Protein AF-A0A7K2N3R1-F1 (afdb_monomer)

Foldseek 3Di:
DDLLPDDDFDFDWDDDPNDTDTDDGDDDDDPDDDDDDQQQQVFPVSLVPPQKDFQVDRLCVAWGCVVDHSDTDGDQPQHDPLGNGGSDIDGRDDDPDDDDDDDDDQDQHKDWDKDDPHSQFIWTWIWHADPVNPDIDIDTDTRHPDDDDD

Solvent-accessible surface area (backbone atoms only — not comparable to full-atom values): 9858 Å² total; per-residue (Å²): 132,64,95,65,59,84,81,89,84,79,60,58,73,48,78,54,98,92,42,84,44,76,48,79,69,79,87,78,84,75,88,70,86,86,86,84,86,85,60,39,70,69,27,67,64,56,65,67,46,82,63,54,39,30,52,96,50,57,43,76,82,45,38,40,29,82,87,42,78,43,37,84,43,68,62,77,80,49,54,56,81,53,33,90,52,23,52,51,73,47,64,81,66,87,53,96,81,76,88,87,88,84,86,83,79,36,67,98,44,67,41,67,55,70,52,69,82,46,58,58,30,34,38,36,42,32,34,25,58,36,94,85,68,83,51,74,46,75,49,78,50,74,41,68,68,84,84,74,92,126

Secondary structure (DSSP, 8-state):
--TT-PPP----EEEETTEEEEPP-------S--------TTGGGGGGSTT-EESSS-GGGTEESSSSTT--EE---S-STTSSS-S-EE-----SS---------TTSEEEEEEEEETTEEEEEEEEE-TTSSSEEEEEEEE-------

Nearest PDB structures (foldseek):
  4rer-assembly1_B  TM=4.355E-01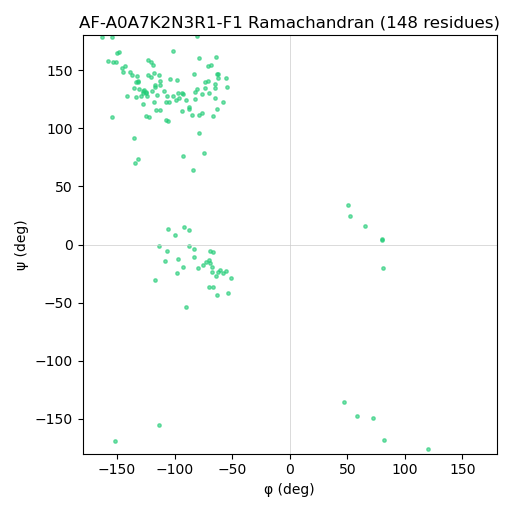  e=2.351E+00  Homo sapiens
  2y8q-assembly1_B  TM=4.348E-01  e=2.351E+00  Homo sapiens
  5ezv-assembly1_B  TM=4.644E-01  e=4.119E+00  Homo sapiens
  4kse-assembly1_B  TM=2.550E-01  e=6.781E+00  HIV-1 M:B_HXB2R

Structure (mmCIF, N/CA/C/O backbone):
data_AF-A0A7K2N3R1-F1
#
_entry.id   AF-A0A7K2N3R1-F1
#
loop_
_atom_site.group_PDB
_atom_site.id
_atom_site.type_symbol
_atom_site.label_atom_id
_atom_site.label_alt_id
_atom_site.label_comp_id
_atom_site.labe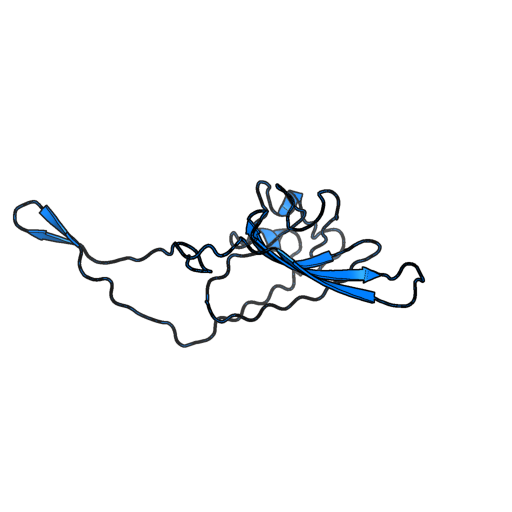l_asym_id
_atom_site.label_entity_id
_atom_site.label_seq_id
_atom_site.pdbx_PDB_ins_code
_atom_site.Cartn_x
_atom_site.Cartn_y
_atom_site.Cartn_z
_atom_site.occupancy
_atom_site.B_iso_or_equiv
_atom_site.auth_seq_id
_atom_site.auth_comp_id
_atom_site.auth_asym_id
_atom_site.auth_atom_id
_atom_site.pdbx_PDB_model_num
ATOM 1 N N . THR A 1 1 ? 3.767 -4.212 18.585 1.00 62.03 1 THR A N 1
ATOM 2 C CA . THR A 1 1 ? 2.742 -3.256 18.097 1.00 62.03 1 THR A CA 1
ATOM 3 C C . THR A 1 1 ? 1.854 -3.951 17.079 1.00 62.03 1 THR A C 1
ATOM 5 O O . THR A 1 1 ? 2.294 -4.930 16.492 1.00 62.03 1 THR A O 1
ATOM 8 N N . SER A 1 2 ? 0.602 -3.508 16.914 1.00 83.75 2 SER A N 1
ATOM 9 C CA . SER A 1 2 ? -0.323 -4.079 15.917 1.00 83.75 2 SER A CA 1
ATOM 10 C C . SER A 1 2 ? 0.183 -3.818 14.486 1.00 83.75 2 SER A C 1
ATOM 12 O O . SER A 1 2 ? 0.568 -2.677 14.213 1.00 83.75 2 SER A O 1
ATOM 14 N N . PRO A 1 3 ? 0.166 -4.808 13.568 1.00 85.06 3 PRO A N 1
ATOM 15 C CA . PRO A 1 3 ? 0.643 -4.634 12.190 1.00 85.06 3 PRO A CA 1
ATOM 16 C C . PRO A 1 3 ? -0.228 -3.680 11.356 1.00 85.06 3 PRO A C 1
ATOM 18 O O . PRO A 1 3 ? 0.242 -3.134 10.365 1.00 85.06 3 PRO A O 1
ATOM 21 N N . ILE A 1 4 ? -1.474 -3.439 11.775 1.00 91.44 4 ILE A N 1
ATOM 22 C CA . ILE A 1 4 ? -2.431 -2.535 11.108 1.00 91.44 4 ILE A CA 1
ATOM 23 C C . ILE A 1 4 ? -2.520 -1.157 11.788 1.00 91.44 4 ILE A C 1
ATOM 25 O O . ILE A 1 4 ? -3.343 -0.319 11.432 1.00 91.44 4 ILE A O 1
ATOM 29 N N . GLY A 1 5 ? -1.638 -0.891 12.758 1.00 90.69 5 GLY A N 1
ATOM 30 C CA . GLY A 1 5 ? -1.593 0.378 13.476 1.00 90.69 5 GLY A CA 1
ATOM 31 C C . GLY A 1 5 ? -2.763 0.566 14.446 1.00 90.69 5 GLY A C 1
ATOM 32 O O . GLY A 1 5 ? -3.244 -0.390 15.055 1.00 90.69 5 GLY A O 1
ATOM 33 N N . ARG A 1 6 ? -3.165 1.828 14.649 1.00 93.75 6 ARG A N 1
ATOM 34 C CA . ARG A 1 6 ? -4.336 2.193 15.460 1.00 93.75 6 ARG A CA 1
ATOM 35 C C . ARG A 1 6 ? -5.553 2.311 14.555 1.00 93.75 6 ARG A C 1
ATOM 37 O O . ARG A 1 6 ? -5.509 3.050 13.574 1.00 93.75 6 ARG A O 1
ATOM 44 N N . GLU A 1 7 ? -6.630 1.651 14.941 1.00 92.06 7 GLU A N 1
ATOM 45 C CA . GLU A 1 7 ? -7.903 1.693 14.230 1.00 92.06 7 GLU A CA 1
ATOM 46 C C . GLU A 1 7 ? -8.897 2.633 14.918 1.00 92.06 7 GLU A C 1
ATOM 48 O O . GLU A 1 7 ? -8.693 3.077 16.053 1.00 92.06 7 GLU A O 1
ATOM 53 N N . THR A 1 8 ? -9.977 2.959 14.213 1.00 92.62 8 THR A N 1
ATOM 54 C CA . THR A 1 8 ? -11.064 3.787 14.734 1.00 92.62 8 THR A CA 1
ATOM 55 C C . THR A 1 8 ? -12.233 2.903 15.138 1.00 92.62 8 THR A C 1
ATOM 57 O O . THR A 1 8 ? -12.733 2.119 14.337 1.00 92.62 8 THR A O 1
ATOM 60 N N . TYR A 1 9 ? -12.698 3.089 16.369 1.00 92.19 9 TYR A N 1
ATOM 61 C CA . TYR A 1 9 ? -13.886 2.438 16.906 1.00 92.19 9 TYR A CA 1
ATOM 62 C C . TYR A 1 9 ? -14.915 3.501 17.284 1.00 92.19 9 TYR A C 1
ATOM 64 O O . TYR A 1 9 ? -14.560 4.644 17.577 1.00 92.19 9 TYR A O 1
ATOM 72 N N . VAL A 1 10 ? -16.189 3.120 17.292 1.00 94.06 10 VAL A N 1
ATOM 73 C CA . VAL A 1 10 ? -17.299 3.985 17.695 1.00 94.06 10 VAL A CA 1
ATOM 74 C C . VAL A 1 10 ? -18.190 3.236 18.677 1.00 94.06 10 VAL A C 1
ATOM 76 O O . VAL A 1 10 ? -18.409 2.035 18.539 1.00 94.06 10 VAL A O 1
ATOM 79 N N . THR A 1 11 ? -18.676 3.949 19.687 1.00 96.00 11 THR A N 1
ATOM 80 C CA . THR A 1 11 ? -19.595 3.440 20.707 1.00 96.00 11 THR A CA 1
ATOM 81 C C . THR A 1 11 ? -20.479 4.580 21.211 1.00 96.00 11 THR A C 1
ATOM 83 O O . THR A 1 11 ? -20.199 5.753 20.943 1.00 96.00 11 THR A O 1
ATOM 86 N N . THR A 1 12 ? -21.566 4.249 21.897 1.00 95.88 12 THR A N 1
ATOM 87 C CA . THR A 1 12 ? -22.498 5.233 22.452 1.00 95.88 12 THR A CA 1
ATOM 88 C C . THR A 1 12 ? -21.972 5.841 23.754 1.00 95.88 12 THR A C 1
ATOM 90 O O . THR A 1 12 ? -21.093 5.290 24.419 1.00 95.88 12 THR A O 1
ATOM 93 N N . VAL A 1 13 ? -22.517 7.004 24.115 1.00 97.62 13 VAL A N 1
ATOM 94 C CA . VAL A 1 13 ? -22.246 7.688 25.385 1.00 97.62 13 VAL A CA 1
ATOM 95 C C . VAL A 1 13 ? -23.567 7.917 26.105 1.00 97.62 13 VAL A C 1
ATOM 97 O O . VAL A 1 13 ? -24.492 8.490 25.529 1.00 97.62 13 VAL A O 1
ATOM 100 N N . GLU A 1 14 ? -23.637 7.496 27.362 1.00 95.94 14 GLU A N 1
ATOM 101 C CA . GLU A 1 14 ? -24.749 7.763 28.272 1.00 95.94 14 GLU A CA 1
ATOM 102 C C . GLU A 1 14 ? -24.347 8.853 29.265 1.00 95.94 14 GLU A C 1
ATOM 104 O O . GLU A 1 14 ? -23.201 8.913 29.700 1.00 95.94 14 GLU A O 1
ATOM 109 N N . TRP A 1 15 ? -25.275 9.737 29.622 1.00 97.06 15 TRP A N 1
ATOM 110 C CA . TRP A 1 15 ? -25.018 10.804 30.588 1.00 97.06 15 TRP A CA 1
ATOM 111 C C . TRP A 1 15 ? -25.671 10.455 31.923 1.00 97.06 15 TRP A C 1
ATOM 113 O O . TRP A 1 15 ? -26.887 10.273 31.975 1.00 97.06 15 TRP A O 1
ATOM 123 N N . ALA A 1 16 ? -24.881 10.399 32.994 1.00 96.88 16 ALA A N 1
ATOM 124 C CA . ALA A 1 16 ? -25.360 10.168 34.355 1.00 96.88 16 ALA A CA 1
ATOM 125 C C . ALA A 1 16 ? -24.666 11.140 35.313 1.00 96.88 16 ALA A C 1
ATOM 127 O O . ALA A 1 16 ? -23.468 11.386 35.200 1.00 96.88 16 ALA A O 1
ATOM 128 N N . ASP A 1 17 ? -25.439 11.760 36.208 1.00 96.69 17 ASP A N 1
ATOM 129 C CA . ASP A 1 17 ? -24.944 12.720 37.206 1.00 96.69 17 ASP A CA 1
ATOM 130 C C . ASP A 1 17 ? -24.052 13.843 36.632 1.00 96.69 17 ASP A C 1
ATOM 132 O O . ASP A 1 17 ? -23.112 14.316 37.268 1.00 96.69 17 ASP A O 1
ATOM 136 N N . GLY A 1 18 ? -24.348 14.282 35.403 1.00 97.31 18 GLY A N 1
ATOM 137 C CA . GLY A 1 18 ? -23.600 15.334 34.705 1.00 97.31 18 GLY A CA 1
ATOM 138 C C . GLY A 1 18 ? -22.296 14.879 34.037 1.00 97.31 18 GLY A C 1
ATOM 139 O O . GLY A 1 18 ? -21.596 15.721 33.476 1.00 97.31 18 GLY A O 1
ATOM 140 N N . TRP A 1 19 ? -21.984 13.580 34.043 1.00 98.19 19 TRP A N 1
ATOM 141 C CA . TRP A 1 19 ? -20.769 13.016 33.455 1.00 98.19 19 TRP A CA 1
ATOM 142 C C . TRP A 1 19 ? -21.065 12.038 32.306 1.00 98.19 19 TRP A C 1
ATOM 144 O O . TRP A 1 19 ? -22.083 11.342 32.329 1.00 98.19 19 TRP A O 1
ATOM 154 N N . PRO A 1 20 ? -20.186 11.968 31.288 1.00 97.62 20 PRO A N 1
ATOM 155 C CA . PRO A 1 20 ? -20.318 11.016 30.195 1.00 97.62 20 PRO A CA 1
ATOM 156 C C . PRO A 1 20 ? -19.762 9.638 30.579 1.00 97.62 20 PRO A C 1
ATOM 158 O O . PRO A 1 20 ? -18.620 9.502 31.021 1.00 97.62 20 PRO A O 1
ATOM 161 N N . HIS A 1 21 ? -20.546 8.602 30.312 1.00 97.50 21 HIS A N 1
ATOM 162 C CA . HIS A 1 21 ? -20.190 7.197 30.445 1.00 97.50 21 HIS A CA 1
ATOM 163 C C . HIS A 1 21 ? -20.139 6.564 29.055 1.00 97.50 21 HIS A C 1
ATOM 165 O O . HIS A 1 21 ? -21.137 6.502 28.341 1.00 97.50 21 HIS A O 1
ATOM 171 N N . VAL A 1 22 ? -18.954 6.116 28.647 1.00 96.75 22 VAL A N 1
ATOM 172 C CA . VAL A 1 22 ? -18.730 5.494 27.337 1.00 96.75 22 VAL A CA 1
ATOM 173 C C . VAL A 1 22 ? -19.142 4.024 27.404 1.00 96.75 22 VAL A C 1
ATOM 175 O O . VAL A 1 22 ? -18.643 3.284 28.254 1.00 96.75 22 VAL A O 1
ATOM 178 N N . ALA A 1 23 ? -20.033 3.587 26.514 1.00 95.19 23 ALA A N 1
ATOM 179 C CA . ALA A 1 23 ? -20.453 2.192 26.447 1.00 95.19 23 ALA A CA 1
ATOM 180 C C . ALA A 1 23 ? -19.326 1.292 25.892 1.00 95.19 23 ALA A C 1
ATOM 182 O O . ALA A 1 23 ? -18.493 1.760 25.105 1.00 95.19 23 ALA A O 1
ATOM 183 N N . PRO A 1 24 ? -19.285 -0.010 26.230 1.00 94.69 24 PRO A N 1
ATOM 184 C CA . PRO A 1 24 ? -18.353 -0.948 25.608 1.00 94.69 24 PRO A CA 1
ATOM 185 C C . PRO A 1 24 ? -18.486 -0.957 24.082 1.00 94.69 24 PRO A C 1
ATOM 187 O O . PRO A 1 24 ? -19.592 -0.866 23.560 1.00 94.69 24 PRO A O 1
ATOM 190 N N . VAL A 1 25 ? -17.371 -1.104 23.364 1.00 94.56 25 VAL A N 1
ATOM 191 C CA . VAL A 1 25 ? -17.384 -1.215 21.898 1.00 94.56 25 VAL A CA 1
ATOM 192 C C . VAL A 1 25 ? -17.852 -2.624 21.512 1.00 94.56 25 VAL A C 1
ATOM 194 O O . VAL A 1 25 ? -17.123 -3.585 21.783 1.00 94.56 25 VAL A O 1
ATOM 197 N N . PRO A 1 26 ? -19.026 -2.795 20.875 1.00 90.81 26 PRO A N 1
ATOM 198 C CA . PRO A 1 26 ? -19.425 -4.099 20.368 1.00 90.81 26 PRO A CA 1
ATOM 199 C C . PRO A 1 26 ? -18.542 -4.479 19.175 1.00 90.81 26 PRO A C 1
ATOM 201 O O . PRO A 1 26 ? -18.369 -3.701 18.235 1.00 90.81 26 PRO A O 1
ATOM 204 N N . LEU A 1 27 ? -17.988 -5.690 19.196 1.00 89.06 27 LEU A N 1
ATOM 205 C CA . LEU A 1 27 ? -17.262 -6.226 18.048 1.00 89.06 27 LEU A CA 1
ATOM 206 C C . LEU A 1 27 ? -18.263 -6.683 16.984 1.00 89.06 27 LEU A C 1
ATOM 208 O O . LEU A 1 27 ? -19.176 -7.450 17.278 1.00 89.06 27 LEU A O 1
ATOM 212 N N . ASN A 1 28 ? -18.063 -6.238 15.745 1.00 87.00 28 ASN A N 1
ATOM 213 C CA . ASN A 1 28 ? -18.855 -6.666 14.595 1.00 87.00 28 ASN A CA 1
ATOM 214 C C . ASN A 1 28 ? -17.923 -7.054 13.433 1.00 87.00 28 ASN A C 1
ATOM 216 O O . ASN A 1 28 ? -17.744 -6.267 12.498 1.00 87.00 28 ASN A O 1
ATOM 220 N N . PRO A 1 29 ? -17.241 -8.211 13.525 1.00 83.44 29 PRO A N 1
ATOM 221 C CA . PRO A 1 29 ? -16.327 -8.655 12.481 1.00 83.44 29 PRO A CA 1
ATOM 222 C C . PRO A 1 29 ? -17.097 -8.943 11.188 1.00 83.44 29 PRO A C 1
ATOM 224 O O . PRO A 1 29 ? -18.159 -9.563 11.220 1.00 83.44 29 PRO A O 1
ATOM 227 N N . ARG A 1 30 ? -16.545 -8.524 10.044 1.00 83.12 30 ARG A N 1
ATOM 228 C CA . ARG A 1 30 ? -17.050 -8.927 8.725 1.00 83.12 30 ARG A CA 1
ATOM 229 C C . ARG A 1 30 ? -16.370 -10.234 8.315 1.00 83.12 30 ARG A C 1
ATOM 231 O O . ARG A 1 30 ? -15.142 -10.244 8.243 1.00 83.12 30 ARG A O 1
ATOM 238 N N . PRO A 1 31 ? -17.119 -11.329 8.114 1.00 78.88 31 PRO A N 1
ATOM 239 C CA . PRO A 1 31 ? -16.528 -12.618 7.776 1.00 78.88 31 PRO A CA 1
ATOM 240 C C . PRO A 1 31 ? -16.156 -12.733 6.294 1.00 78.88 31 PRO A C 1
ATOM 242 O O . PRO A 1 31 ? -15.349 -13.595 5.950 1.00 78.88 31 PRO A O 1
ATOM 245 N N . GLU A 1 32 ? -16.737 -11.913 5.414 1.00 87.88 32 GLU A N 1
ATOM 246 C CA . GLU A 1 32 ? -16.456 -11.992 3.984 1.00 87.88 32 GLU A CA 1
ATOM 247 C C . GLU A 1 32 ? -15.066 -11.429 3.648 1.00 87.88 32 GLU A C 1
ATOM 249 O O . GLU A 1 32 ? -14.671 -10.391 4.192 1.00 87.88 32 GLU A O 1
ATOM 254 N N . PRO A 1 33 ? -14.323 -12.072 2.727 1.00 87.75 33 PRO A N 1
ATOM 255 C CA . PRO A 1 33 ? -13.092 -11.499 2.210 1.00 87.75 33 PRO A CA 1
ATOM 256 C C . PRO A 1 33 ? -13.386 -10.193 1.464 1.00 87.75 33 PRO A C 1
ATOM 258 O O . PRO A 1 33 ? -14.426 -10.035 0.821 1.00 87.75 33 PRO A O 1
ATOM 261 N N . LEU A 1 34 ? -12.444 -9.254 1.549 1.00 90.69 34 LEU A N 1
ATOM 262 C CA . LEU A 1 34 ? -12.465 -8.027 0.765 1.00 90.69 34 LEU A CA 1
ATOM 263 C C . LEU A 1 34 ? -11.424 -8.129 -0.347 1.00 90.69 34 LEU A C 1
ATOM 265 O O . LEU A 1 34 ? -10.231 -7.981 -0.081 1.00 90.69 34 LEU A O 1
ATOM 269 N N . ASP A 1 35 ? -11.899 -8.318 -1.573 1.00 93.56 35 ASP A N 1
ATOM 270 C CA . ASP A 1 35 ? -11.060 -8.335 -2.767 1.00 93.56 35 ASP A CA 1
ATOM 271 C C . ASP A 1 35 ? -11.080 -6.962 -3.453 1.00 93.56 35 ASP A C 1
ATOM 273 O O . ASP A 1 35 ? -12.140 -6.380 -3.699 1.00 93.56 35 ASP A O 1
ATOM 277 N N . GLU A 1 36 ? -9.899 -6.435 -3.773 1.00 93.62 36 GLU A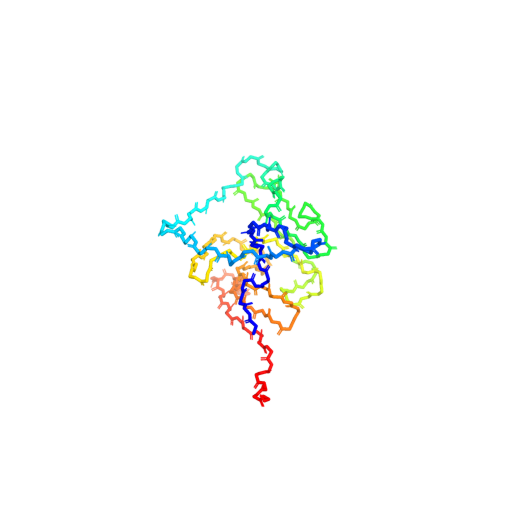 N 1
ATOM 278 C CA . GLU A 1 36 ? -9.723 -5.182 -4.511 1.00 93.62 36 GLU A CA 1
ATOM 279 C C . GLU A 1 36 ? -8.817 -5.419 -5.723 1.00 93.62 36 GLU A C 1
ATOM 281 O O . GLU A 1 36 ? -7.745 -6.013 -5.603 1.00 93.62 36 GLU A O 1
ATOM 286 N N . TYR A 1 37 ? -9.224 -4.910 -6.888 1.00 95.00 37 TYR A N 1
ATOM 287 C CA . TYR A 1 37 ? -8.474 -5.034 -8.137 1.00 95.00 37 TYR A CA 1
ATOM 288 C C . TYR A 1 37 ? -8.225 -3.655 -8.740 1.00 95.00 37 TYR A C 1
ATOM 290 O O . TYR A 1 37 ? -9.154 -2.868 -8.910 1.00 95.00 37 TYR A O 1
ATOM 298 N N . PHE A 1 38 ? -6.974 -3.384 -9.109 1.00 94.94 38 PHE A N 1
ATOM 299 C CA . PHE A 1 38 ? -6.565 -2.110 -9.694 1.00 94.94 38 PHE A CA 1
ATOM 300 C C . PHE A 1 38 ? -5.928 -2.355 -11.059 1.00 94.94 38 PHE A C 1
ATOM 302 O O . PHE A 1 38 ? -4.838 -2.913 -11.155 1.00 94.94 38 PHE A O 1
ATOM 309 N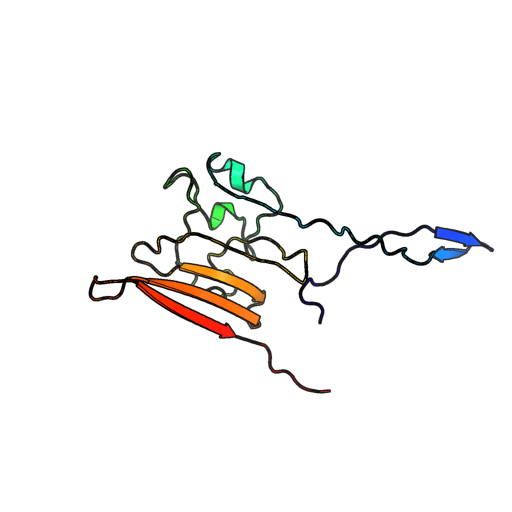 N . THR A 1 39 ? -6.627 -1.959 -12.124 1.00 94.38 39 THR A N 1
ATOM 310 C CA . THR A 1 39 ? -6.169 -2.148 -13.512 1.00 94.38 39 THR A CA 1
ATOM 311 C C . THR A 1 39 ? -5.493 -0.913 -14.095 1.00 94.38 39 THR A C 1
ATOM 313 O O . THR A 1 39 ? -4.919 -0.995 -15.177 1.00 94.38 39 THR A O 1
ATOM 316 N N . PHE A 1 40 ? -5.610 0.239 -13.424 1.00 95.31 40 PHE A N 1
ATOM 317 C CA . PHE A 1 40 ? -5.084 1.532 -13.871 1.00 95.31 40 PHE A CA 1
ATOM 318 C C . PHE A 1 40 ? -5.508 1.938 -15.297 1.00 95.31 40 PHE A C 1
ATOM 320 O O . PHE A 1 40 ? -4.819 2.696 -15.982 1.00 95.31 40 PHE A O 1
ATOM 327 N N . SER A 1 41 ? -6.636 1.404 -15.775 1.00 94.19 41 SER A N 1
ATOM 328 C CA . SER A 1 41 ? -7.117 1.621 -17.145 1.00 94.19 41 SER A CA 1
ATOM 329 C C . SER A 1 41 ? -7.726 3.010 -17.351 1.00 94.19 41 SER A C 1
ATOM 331 O O . SER A 1 41 ? -7.793 3.468 -18.486 1.00 94.19 41 SER A O 1
ATOM 333 N N . ASP A 1 42 ? -8.091 3.703 -16.268 1.00 92.69 42 ASP A N 1
ATOM 334 C CA . ASP A 1 42 ? -8.664 5.056 -16.297 1.00 92.69 42 ASP A CA 1
ATOM 335 C C . ASP A 1 42 ? -7.591 6.164 -16.282 1.00 92.69 42 ASP A C 1
ATOM 337 O O . ASP A 1 42 ? -7.887 7.335 -16.032 1.00 92.69 42 ASP A O 1
ATOM 341 N N . GLY A 1 43 ? -6.320 5.806 -16.508 1.00 93.50 43 GLY A N 1
ATOM 342 C CA . GLY A 1 43 ? -5.206 6.755 -16.509 1.00 93.50 43 GLY A CA 1
ATOM 343 C C . GLY A 1 43 ? -5.077 7.493 -15.167 1.00 93.50 43 GLY A C 1
ATOM 344 O O . GLY A 1 43 ? -5.422 6.916 -14.129 1.00 93.50 43 GLY A O 1
ATOM 345 N N . PRO A 1 44 ? -4.624 8.763 -15.152 1.00 92.31 44 PRO A N 1
ATOM 346 C CA . PRO A 1 44 ? -4.361 9.536 -13.931 1.00 92.31 44 PRO A CA 1
ATOM 347 C C . PRO A 1 44 ? -5.499 9.563 -12.901 1.00 92.31 44 PRO A C 1
ATOM 349 O O . PRO A 1 44 ? -5.236 9.621 -11.700 1.00 92.31 44 PRO A O 1
ATOM 352 N N . ALA A 1 45 ? -6.760 9.448 -13.337 1.00 91.62 45 ALA A N 1
ATOM 353 C CA . ALA A 1 45 ? -7.915 9.380 -12.440 1.00 91.62 45 ALA A CA 1
ATOM 354 C C . ALA A 1 45 ? -7.871 8.168 -11.488 1.00 91.62 45 ALA A C 1
ATOM 356 O O . ALA A 1 45 ? -8.458 8.213 -10.411 1.00 91.62 45 ALA A O 1
ATOM 357 N N . SER A 1 46 ? -7.122 7.113 -11.828 1.00 93.38 46 SER A N 1
ATOM 358 C CA . SER A 1 46 ? -6.955 5.930 -10.974 1.00 93.38 46 SER A CA 1
ATOM 359 C C . SER A 1 46 ? -6.253 6.245 -9.643 1.00 93.38 46 SER A C 1
ATOM 361 O O . SER A 1 46 ? -6.488 5.554 -8.653 1.00 93.38 46 SER A O 1
ATOM 363 N N . LEU A 1 47 ? -5.408 7.286 -9.593 1.00 94.62 47 LEU A N 1
ATOM 364 C CA . LEU A 1 47 ? -4.757 7.751 -8.357 1.00 94.62 47 LEU A CA 1
ATOM 365 C C . LEU A 1 47 ? -5.602 8.760 -7.568 1.00 94.62 47 LEU A C 1
ATOM 367 O O . LEU A 1 47 ? -5.189 9.174 -6.488 1.00 94.62 47 LEU A O 1
ATOM 371 N N . ALA A 1 48 ? -6.789 9.128 -8.061 1.00 92.12 48 ALA A N 1
ATOM 372 C CA . ALA A 1 48 ? -7.715 9.979 -7.316 1.00 92.12 48 ALA A CA 1
ATOM 373 C C . ALA A 1 48 ? -8.395 9.240 -6.148 1.00 92.12 48 ALA A C 1
ATOM 375 O O . ALA A 1 48 ? -8.961 9.887 -5.267 1.00 92.12 48 ALA A O 1
ATOM 376 N N . ASP A 1 49 ? -8.341 7.901 -6.117 1.00 93.50 49 ASP A N 1
ATOM 377 C CA . ASP A 1 49 ? -8.748 7.129 -4.943 1.00 93.50 49 ASP A CA 1
ATOM 378 C C . ASP A 1 49 ? -7.828 7.484 -3.753 1.00 93.50 49 ASP A C 1
ATOM 380 O O . ASP A 1 49 ? -6.629 7.186 -3.796 1.00 93.50 49 ASP A O 1
ATOM 384 N N . PRO A 1 50 ? -8.371 8.063 -2.661 1.00 92.44 50 PRO A N 1
ATOM 385 C CA . PRO A 1 50 ? -7.584 8.508 -1.509 1.00 92.44 50 PRO A CA 1
ATOM 386 C C . PRO A 1 50 ? -6.924 7.359 -0.727 1.00 92.44 50 PRO A C 1
ATOM 388 O O . PRO A 1 50 ? -6.160 7.601 0.210 1.00 92.44 50 PRO A O 1
ATOM 391 N N . GLY A 1 51 ? -7.223 6.103 -1.070 1.00 94.75 51 GLY A N 1
ATOM 392 C CA . GLY A 1 51 ? -6.523 4.930 -0.565 1.00 94.75 51 GLY A CA 1
ATOM 393 C C . GLY A 1 51 ? -5.076 4.823 -1.052 1.00 94.75 51 GLY A C 1
ATOM 394 O O . GLY A 1 51 ? -4.273 4.188 -0.362 1.00 94.75 51 GLY A O 1
ATOM 395 N N . TRP A 1 52 ? -4.731 5.441 -2.190 1.00 97.00 52 TRP A N 1
ATOM 396 C CA . TRP A 1 52 ? -3.363 5.498 -2.708 1.00 97.00 52 TRP A CA 1
ATOM 397 C C . TRP A 1 52 ? -2.535 6.575 -2.014 1.00 97.00 52 TRP A C 1
ATOM 399 O O . TRP A 1 52 ? -2.960 7.714 -1.839 1.00 97.00 52 TRP A O 1
ATOM 409 N N . LEU A 1 53 ? -1.320 6.207 -1.617 1.00 97.06 53 LEU A N 1
ATOM 410 C CA . LEU A 1 53 ? -0.444 7.039 -0.802 1.00 97.06 53 LEU A CA 1
ATOM 411 C C . LEU A 1 53 ? 0.983 6.975 -1.325 1.00 97.06 53 LEU A C 1
ATOM 413 O O . LEU A 1 53 ? 1.455 5.909 -1.715 1.00 97.06 53 LEU A O 1
ATOM 417 N N . ALA A 1 54 ? 1.689 8.095 -1.204 1.00 96.25 54 ALA A N 1
ATOM 418 C CA . ALA A 1 54 ? 3.140 8.161 -1.273 1.00 96.25 54 ALA A CA 1
ATOM 419 C C . ALA A 1 54 ? 3.695 8.740 0.039 1.00 96.25 54 ALA A C 1
ATOM 421 O O . ALA A 1 54 ? 3.003 9.422 0.800 1.00 96.25 54 ALA A O 1
ATOM 422 N N . VAL A 1 55 ? 4.956 8.439 0.342 1.00 95.56 55 VAL A N 1
ATOM 423 C CA . VAL A 1 55 ? 5.588 8.847 1.604 1.00 95.56 55 VAL A CA 1
ATOM 424 C C . VAL A 1 55 ? 6.137 10.266 1.471 1.00 95.56 55 VAL A C 1
ATOM 426 O O . VAL A 1 55 ? 7.099 10.511 0.743 1.00 95.56 55 VAL A O 1
ATOM 429 N N . GLY A 1 56 ? 5.525 11.213 2.186 1.00 94.56 56 GLY A N 1
A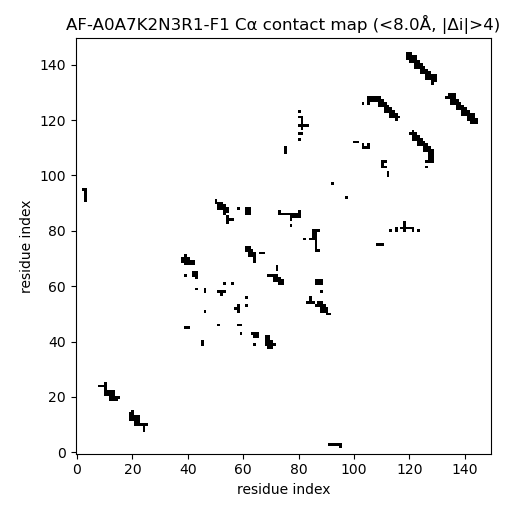TOM 430 C CA . GLY A 1 56 ? 5.973 12.611 2.230 1.00 94.56 56 GLY A CA 1
ATOM 431 C C . GLY A 1 56 ? 5.869 13.362 0.896 1.00 94.56 56 GLY A C 1
ATOM 432 O O . GLY A 1 56 ? 6.512 14.401 0.741 1.00 94.56 56 GLY A O 1
ATOM 433 N N . ARG A 1 57 ? 5.103 12.821 -0.059 1.00 94.50 57 ARG A N 1
ATOM 434 C CA . ARG A 1 57 ? 4.876 13.314 -1.426 1.00 94.50 57 ARG A CA 1
ATOM 435 C C . ARG A 1 57 ? 3.455 12.945 -1.870 1.00 94.50 57 ARG A C 1
ATOM 437 O O . ARG A 1 57 ? 2.828 12.104 -1.227 1.00 94.50 57 ARG A O 1
ATOM 444 N N . SER A 1 58 ? 2.949 13.548 -2.944 1.00 94.44 58 SER A N 1
ATOM 445 C CA . SER A 1 58 ? 1.681 13.119 -3.547 1.00 94.44 58 SER A CA 1
ATOM 446 C C . SER A 1 58 ? 1.894 11.929 -4.498 1.00 94.44 58 SER A C 1
ATOM 448 O O . SER A 1 58 ? 2.967 11.851 -5.107 1.00 94.44 58 SER A O 1
ATOM 450 N N . PRO A 1 59 ? 0.939 10.985 -4.631 1.00 95.75 59 PRO A N 1
ATOM 451 C CA . PRO A 1 59 ? 1.099 9.816 -5.502 1.00 95.75 59 PRO A CA 1
ATOM 452 C C . PRO A 1 59 ? 1.475 10.166 -6.947 1.00 95.75 59 PRO A C 1
ATOM 454 O O . PRO A 1 59 ? 2.380 9.553 -7.507 1.00 95.75 59 PRO A O 1
ATOM 457 N N . GLU A 1 60 ? 0.857 11.196 -7.522 1.00 94.19 60 GLU A N 1
ATOM 458 C CA . GLU A 1 60 ? 1.097 11.664 -8.892 1.00 94.19 60 GLU A CA 1
ATOM 459 C C . GLU A 1 60 ? 2.473 12.319 -9.098 1.00 94.19 60 GLU A C 1
ATOM 461 O O . GLU A 1 60 ? 2.931 12.459 -10.227 1.00 94.19 60 GLU A O 1
ATOM 466 N N . SER A 1 61 ? 3.164 12.702 -8.019 1.00 92.94 61 SER A N 1
ATOM 467 C CA . SER A 1 61 ? 4.554 13.179 -8.097 1.00 92.94 61 SER A CA 1
ATOM 468 C C . SER A 1 61 ? 5.586 12.047 -8.119 1.00 92.94 61 SER A C 1
ATOM 470 O O . SER A 1 61 ? 6.769 12.299 -8.339 1.00 92.94 61 SER A O 1
ATOM 472 N N . VAL A 1 62 ? 5.150 10.812 -7.852 1.00 94.19 62 VAL A N 1
ATOM 473 C CA . VAL A 1 62 ? 6.006 9.623 -7.713 1.00 94.19 62 VAL A CA 1
ATOM 474 C C . VAL A 1 62 ? 5.706 8.581 -8.788 1.00 94.19 62 VAL A C 1
ATOM 476 O O . VAL A 1 62 ? 6.601 7.850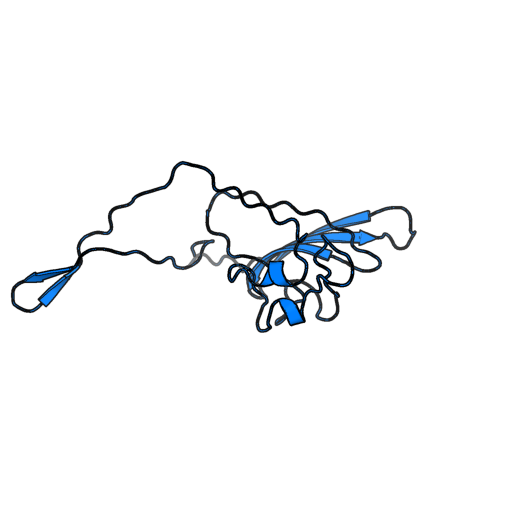 -9.207 1.00 94.19 62 VAL A O 1
ATOM 479 N N . ALA A 1 63 ? 4.455 8.523 -9.239 1.00 95.00 63 ALA A N 1
ATOM 480 C CA . ALA A 1 63 ? 3.984 7.593 -10.245 1.00 95.00 63 ALA A CA 1
ATOM 481 C C . ALA A 1 63 ? 3.355 8.309 -11.440 1.00 95.00 63 ALA A C 1
ATOM 483 O O . ALA A 1 63 ? 2.668 9.317 -11.293 1.00 95.00 63 ALA A O 1
ATOM 484 N N . SER A 1 64 ? 3.536 7.718 -12.615 1.00 95.06 64 SER A N 1
ATOM 485 C CA . SER A 1 64 ? 2.942 8.153 -13.873 1.00 95.06 64 SER A CA 1
ATOM 486 C C . SER A 1 64 ? 2.005 7.081 -14.417 1.00 95.06 64 SER A C 1
ATOM 488 O O . SER A 1 64 ? 2.324 5.891 -14.406 1.00 95.06 64 SER A O 1
ATOM 490 N N . LEU A 1 65 ? 0.846 7.516 -14.906 1.00 96.12 65 LEU A N 1
ATOM 491 C CA . LEU A 1 65 ? -0.143 6.677 -15.589 1.00 96.12 65 LEU A CA 1
ATOM 492 C C . LEU A 1 65 ? -0.299 7.031 -17.073 1.00 96.12 65 LEU A C 1
ATOM 494 O O . LEU A 1 65 ? -1.044 6.365 -17.789 1.00 96.12 65 LEU A O 1
ATOM 498 N N . ASP A 1 66 ? 0.434 8.045 -17.536 1.00 93.69 66 ASP A N 1
ATOM 499 C CA . ASP A 1 66 ? 0.378 8.540 -18.913 1.00 93.69 66 ASP A CA 1
ATOM 500 C C . ASP A 1 66 ? 1.433 7.885 -19.817 1.00 93.69 66 ASP A C 1
ATOM 502 O O . ASP A 1 66 ? 1.301 7.888 -21.038 1.00 93.69 66 ASP A O 1
ATOM 506 N N . GLU A 1 67 ? 2.480 7.293 -19.232 1.00 92.94 67 GLU A N 1
ATOM 507 C CA . GLU A 1 67 ? 3.567 6.651 -19.987 1.00 92.94 67 GLU A CA 1
ATOM 508 C C . GLU A 1 67 ? 3.117 5.366 -20.684 1.00 92.94 67 GLU A C 1
ATOM 510 O O . GLU A 1 67 ? 3.547 5.066 -21.799 1.00 92.94 67 GLU A O 1
ATOM 515 N N . ARG A 1 68 ? 2.237 4.602 -20.031 1.00 93.25 68 ARG A N 1
ATOM 516 C CA . ARG A 1 68 ? 1.679 3.363 -20.566 1.00 93.25 68 ARG A CA 1
ATOM 517 C C . ARG A 1 68 ? 0.323 3.100 -19.922 1.00 93.25 68 ARG A C 1
ATOM 519 O O . ARG A 1 68 ? 0.246 2.739 -18.752 1.00 93.25 68 ARG A O 1
ATOM 526 N N . LEU A 1 69 ? -0.746 3.247 -20.702 1.00 93.12 69 LEU A N 1
ATOM 527 C CA . LEU A 1 69 ? -2.112 3.034 -20.221 1.00 93.12 69 LEU A CA 1
ATOM 528 C C . LEU A 1 69 ? -2.272 1.637 -19.595 1.00 93.12 69 LEU A C 1
ATOM 530 O O . LEU A 1 69 ? -1.807 0.644 -20.158 1.00 93.12 69 LEU A O 1
ATOM 534 N N . GLY A 1 70 ? -2.932 1.562 -18.436 1.00 95.25 70 GLY A N 1
ATOM 535 C CA . GLY A 1 70 ? -3.084 0.318 -17.675 1.00 95.25 70 GLY A CA 1
ATOM 536 C C . GLY A 1 70 ? -1.865 -0.070 -16.830 1.00 95.25 70 GLY A C 1
ATOM 537 O O . GLY A 1 70 ? -1.870 -1.134 -16.215 1.00 95.25 70 GLY A O 1
ATOM 538 N N . HIS A 1 71 ? -0.819 0.762 -16.785 1.00 95.31 71 HIS A N 1
ATOM 539 C CA . HIS A 1 71 ? 0.380 0.526 -15.985 1.00 95.31 71 HIS A CA 1
ATOM 540 C C . HIS A 1 71 ? 0.722 1.740 -15.125 1.00 95.31 71 HIS A C 1
ATOM 542 O O . HIS A 1 71 ? 0.905 2.842 -15.634 1.00 95.31 71 HIS A O 1
ATOM 548 N N . LEU A 1 72 ? 0.905 1.506 -13.826 1.00 96.56 72 LEU A N 1
ATOM 549 C CA . LEU A 1 72 ? 1.524 2.465 -12.917 1.00 96.56 72 LEU A CA 1
ATOM 550 C C . LEU A 1 72 ? 3.047 2.424 -13.095 1.00 96.56 72 LEU A C 1
ATOM 552 O O . LEU A 1 72 ? 3.688 1.435 -12.744 1.00 96.56 72 LEU A O 1
ATOM 556 N N . THR A 1 73 ? 3.619 3.496 -13.635 1.00 96.00 73 THR A N 1
ATOM 557 C CA . THR A 1 73 ? 5.062 3.624 -13.870 1.00 96.00 73 THR A CA 1
ATOM 558 C C . THR A 1 73 ? 5.715 4.374 -12.714 1.00 96.00 73 THR A C 1
ATOM 560 O O . THR A 1 73 ? 5.296 5.480 -12.384 1.00 96.00 73 THR A O 1
ATOM 563 N N . LEU A 1 74 ? 6.748 3.786 -12.109 1.00 94.88 74 LEU A N 1
ATOM 564 C CA . LEU A 1 74 ? 7.595 4.413 -11.090 1.00 94.88 74 LEU A CA 1
ATOM 565 C C . LEU A 1 74 ? 9.000 4.605 -11.667 1.00 94.88 74 LEU A C 1
ATOM 567 O O . LEU A 1 74 ? 9.534 3.688 -12.294 1.00 94.88 74 LEU A O 1
ATOM 571 N N . ARG A 1 75 ? 9.615 5.766 -11.431 1.00 91.94 75 ARG A N 1
ATOM 572 C CA . ARG A 1 75 ? 11.034 6.005 -11.742 1.00 91.94 75 ARG A CA 1
ATOM 573 C C . ARG A 1 75 ? 11.849 5.841 -10.468 1.00 91.94 75 ARG A C 1
ATOM 575 O O . ARG A 1 75 ? 11.523 6.457 -9.463 1.00 91.94 75 ARG A O 1
ATOM 582 N N . ALA A 1 76 ? 12.854 4.972 -10.493 1.00 85.50 76 ALA A N 1
ATOM 583 C CA . ALA A 1 76 ? 13.638 4.597 -9.316 1.00 85.50 76 ALA A CA 1
ATOM 584 C C . ALA A 1 76 ? 14.779 5.598 -9.041 1.00 85.50 76 ALA A C 1
ATOM 586 O O . ALA A 1 76 ? 15.954 5.241 -9.108 1.00 85.50 76 ALA A O 1
ATOM 587 N N . ASP A 1 77 ? 14.435 6.847 -8.726 1.00 87.19 77 ASP A N 1
ATOM 588 C CA . ASP A 1 77 ? 15.391 7.958 -8.593 1.00 87.19 77 ASP A CA 1
ATOM 589 C C . ASP A 1 77 ? 15.801 8.230 -7.131 1.00 87.19 77 ASP A C 1
ATOM 591 O O . ASP A 1 77 ? 16.879 8.753 -6.848 1.00 87.19 77 ASP A O 1
ATOM 595 N N . SER A 1 78 ? 14.949 7.855 -6.178 1.00 83.62 78 SER A N 1
ATOM 596 C CA . SER A 1 78 ? 15.025 8.217 -4.755 1.00 83.62 78 SER A CA 1
ATOM 597 C C . SER A 1 78 ? 15.500 7.060 -3.865 1.00 83.62 78 SER A C 1
ATOM 599 O O . SER A 1 78 ? 15.375 7.117 -2.639 1.00 83.62 78 SER A O 1
ATOM 601 N N . GLY A 1 79 ? 16.039 5.998 -4.471 1.00 83.38 79 GLY A N 1
ATOM 602 C CA . GLY A 1 79 ? 16.472 4.777 -3.790 1.00 83.38 79 GLY A CA 1
ATOM 603 C C . GLY A 1 79 ? 15.336 3.785 -3.501 1.00 83.38 79 GLY A C 1
ATOM 604 O O . GLY A 1 79 ? 14.232 3.890 -4.027 1.00 83.38 79 GLY A O 1
ATOM 605 N N . GLY A 1 80 ? 15.629 2.776 -2.674 1.00 88.12 80 GLY A N 1
ATOM 606 C CA . GLY A 1 80 ? 14.689 1.697 -2.345 1.00 88.12 80 GLY A CA 1
ATOM 607 C C . GLY A 1 80 ? 13.654 2.066 -1.276 1.00 88.12 80 GLY A C 1
ATOM 608 O O . GLY A 1 80 ? 13.683 3.147 -0.697 1.00 88.12 80 GLY A O 1
ATOM 609 N N . ILE A 1 81 ? 12.771 1.117 -0.949 1.00 93.44 81 ILE A N 1
ATOM 610 C CA . ILE A 1 81 ? 11.635 1.289 -0.020 1.00 93.44 81 ILE A CA 1
ATOM 611 C C . ILE A 1 81 ? 12.010 1.801 1.390 1.00 93.44 81 ILE A C 1
ATOM 613 O O . ILE A 1 81 ? 11.177 2.394 2.076 1.00 93.44 81 ILE A O 1
ATOM 617 N N . SER A 1 82 ? 13.261 1.613 1.819 1.00 93.56 82 SER A N 1
ATOM 618 C CA . SER A 1 82 ? 13.795 2.095 3.100 1.00 93.56 82 SER A CA 1
ATOM 619 C C . SER A 1 82 ? 14.265 3.555 3.075 1.00 93.56 82 SER A C 1
ATOM 621 O O . SER A 1 82 ? 14.688 4.075 4.104 1.00 93.56 82 SER A O 1
ATOM 623 N N . ALA A 1 83 ? 14.234 4.233 1.923 1.00 94.06 83 ALA A N 1
ATOM 624 C CA . ALA A 1 83 ? 14.531 5.660 1.851 1.00 94.06 83 ALA A CA 1
ATOM 625 C C . ALA A 1 83 ? 13.485 6.480 2.630 1.00 94.06 83 ALA A C 1
ATOM 627 O O . ALA A 1 83 ? 12.376 6.014 2.898 1.00 94.06 83 ALA A O 1
ATOM 628 N N . PHE A 1 84 ? 13.824 7.727 2.972 1.00 92.31 84 PHE A N 1
ATOM 629 C CA . PHE A 1 84 ? 12.917 8.646 3.676 1.00 92.31 84 PHE A CA 1
ATOM 630 C C . PHE A 1 84 ? 11.702 9.053 2.819 1.00 92.31 84 PHE A C 1
ATOM 632 O O . PHE A 1 84 ? 10.587 9.191 3.315 1.00 92.31 84 PHE A O 1
ATOM 639 N N . ARG A 1 85 ? 11.907 9.227 1.506 1.00 94.00 85 ARG A N 1
ATOM 640 C CA . ARG A 1 85 ? 10.862 9.519 0.509 1.00 94.00 85 ARG A CA 1
ATOM 641 C C . ARG A 1 85 ? 11.063 8.620 -0.717 1.00 94.00 85 ARG A C 1
ATOM 643 O O . ARG A 1 85 ? 11.508 9.111 -1.748 1.00 94.00 85 ARG A O 1
ATOM 650 N N . PRO A 1 86 ? 10.808 7.308 -0.592 1.00 95.50 86 PRO A N 1
ATOM 651 C CA . PRO A 1 86 ? 11.056 6.337 -1.651 1.00 95.50 86 PRO A CA 1
ATOM 652 C C . PRO A 1 86 ? 10.095 6.545 -2.817 1.00 95.50 86 PRO A C 1
ATOM 654 O O . PRO A 1 86 ? 8.976 7.034 -2.612 1.00 95.50 86 PRO A O 1
ATOM 657 N N . ASP A 1 87 ? 10.501 6.129 -4.018 1.00 95.19 87 ASP A N 1
ATOM 658 C CA . ASP A 1 87 ? 9.605 6.039 -5.173 1.00 95.19 87 ASP A CA 1
ATOM 659 C C . ASP A 1 87 ? 8.681 4.833 -5.012 1.00 95.19 87 ASP A C 1
ATOM 661 O O . ASP A 1 87 ? 8.907 3.736 -5.513 1.00 95.19 87 ASP A O 1
ATOM 665 N N . PHE A 1 88 ? 7.669 5.045 -4.177 1.00 95.50 88 PHE A N 1
ATOM 666 C CA . PHE A 1 88 ? 6.755 4.038 -3.680 1.00 95.50 88 PHE A CA 1
ATOM 667 C C . PHE A 1 88 ? 5.349 4.626 -3.618 1.00 95.50 88 PHE A C 1
ATOM 669 O O . PHE A 1 88 ? 5.122 5.663 -2.986 1.00 95.50 88 PHE A O 1
ATOM 676 N N . VAL A 1 89 ? 4.409 3.913 -4.231 1.00 96.31 89 VAL A N 1
ATOM 677 C CA . VAL A 1 89 ? 2.974 4.149 -4.102 1.00 96.31 89 VAL A CA 1
ATOM 678 C C . VAL A 1 89 ? 2.345 2.887 -3.528 1.00 96.31 89 VAL A C 1
ATOM 680 O O . VAL A 1 89 ? 2.630 1.781 -3.982 1.00 96.31 89 VAL A O 1
ATOM 683 N N . GLY A 1 90 ? 1.504 3.041 -2.511 1.00 96.06 90 GLY A N 1
ATOM 684 C CA . GLY A 1 90 ? 0.889 1.910 -1.824 1.00 96.06 90 GLY A CA 1
ATOM 685 C C . GLY A 1 90 ? -0.433 2.260 -1.157 1.00 96.06 90 GLY A C 1
ATOM 686 O O . GLY A 1 90 ? -0.880 3.406 -1.182 1.00 96.06 90 GLY A O 1
ATOM 687 N N . ARG A 1 91 ? -1.050 1.251 -0.541 1.00 96.31 91 ARG A N 1
ATOM 688 C CA . ARG A 1 91 ? -2.281 1.366 0.256 1.00 96.31 91 ARG A CA 1
ATOM 689 C C . ARG A 1 91 ? -2.031 0.826 1.665 1.00 96.31 91 ARG A C 1
ATOM 691 O O . ARG A 1 91 ? -1.103 0.050 1.886 1.00 96.31 91 ARG A O 1
ATOM 698 N N . ARG A 1 92 ? -2.859 1.227 2.633 1.00 95.62 92 ARG A N 1
ATOM 699 C CA . ARG A 1 92 ? -2.789 0.704 4.010 1.00 95.62 92 ARG A CA 1
ATOM 700 C C . ARG A 1 92 ? -3.322 -0.727 4.068 1.00 95.62 92 ARG A C 1
ATOM 702 O O . ARG A 1 92 ? -4.406 -0.997 3.556 1.00 95.62 92 ARG A O 1
ATOM 709 N N . GLN A 1 93 ? -2.606 -1.612 4.757 1.00 94.06 93 GLN A N 1
ATOM 710 C CA . GLN A 1 93 ? -3.137 -2.922 5.126 1.00 94.06 93 GLN A CA 1
ATOM 711 C C . GLN A 1 93 ? -4.307 -2.739 6.103 1.00 94.06 93 GLN A C 1
ATOM 713 O O . GLN A 1 93 ? -4.158 -2.078 7.129 1.00 94.06 93 GLN A O 1
ATOM 718 N N . ARG A 1 94 ? -5.468 -3.318 5.773 1.00 91.88 94 ARG A N 1
ATOM 719 C CA . ARG A 1 94 ? -6.701 -3.228 6.580 1.00 91.88 94 ARG A CA 1
ATOM 720 C C . ARG A 1 94 ? -7.079 -4.528 7.290 1.00 91.88 94 ARG A C 1
ATOM 722 O O . ARG A 1 94 ? -7.914 -4.504 8.181 1.00 91.88 94 ARG A O 1
ATOM 729 N N . HIS A 1 95 ? -6.471 -5.650 6.908 1.00 90.50 95 HIS A N 1
ATOM 730 C CA . HIS A 1 95 ? -6.769 -6.966 7.471 1.00 90.50 95 HIS A CA 1
ATOM 731 C C . HIS A 1 95 ? -5.472 -7.682 7.837 1.00 90.50 95 HIS A C 1
ATOM 733 O O . HIS A 1 95 ? -4.490 -7.627 7.097 1.00 90.50 95 HIS A O 1
ATOM 739 N N . VAL A 1 96 ? -5.454 -8.371 8.979 1.00 89.00 96 VAL A N 1
ATOM 740 C CA . VAL A 1 96 ? -4.259 -9.092 9.456 1.00 89.00 96 VAL A CA 1
ATOM 741 C C . VAL A 1 96 ? -3.873 -10.217 8.494 1.00 89.00 96 VAL A C 1
ATOM 743 O O . VAL A 1 96 ? -2.703 -10.352 8.149 1.00 89.00 96 VAL A O 1
ATOM 746 N N . THR A 1 97 ? -4.861 -10.976 8.018 1.00 91.12 97 THR A N 1
ATOM 747 C CA . THR A 1 97 ? -4.675 -11.973 6.957 1.00 91.12 97 THR A CA 1
ATOM 748 C C . THR A 1 97 ? -5.006 -11.307 5.631 1.00 91.12 97 THR A C 1
ATOM 750 O O . THR A 1 97 ? -6.140 -10.881 5.436 1.00 91.12 97 THR A O 1
ATOM 753 N N . SER A 1 98 ? -4.015 -11.160 4.756 1.00 92.19 98 SER A N 1
ATOM 754 C CA . SER A 1 98 ? -4.161 -10.518 3.445 1.00 92.19 98 SER A CA 1
ATOM 755 C C . SER A 1 98 ? -3.246 -11.185 2.421 1.00 92.19 98 SER A C 1
ATOM 757 O O . SER A 1 98 ? -2.178 -11.683 2.777 1.00 92.19 98 SER A O 1
ATOM 759 N N . LEU A 1 99 ? -3.650 -11.139 1.152 1.00 94.88 99 LEU A N 1
ATOM 760 C CA . LEU A 1 99 ? -2.829 -11.488 -0.004 1.00 94.88 99 LEU A CA 1
ATOM 761 C C . LEU A 1 99 ? -2.658 -10.229 -0.861 1.00 94.88 99 LEU A C 1
ATOM 763 O O . LEU A 1 99 ? -3.625 -9.508 -1.092 1.00 94.88 99 LEU A O 1
ATOM 767 N N . PHE A 1 100 ? -1.437 -9.970 -1.327 1.00 95.44 100 PHE A N 1
ATOM 768 C CA . PHE A 1 100 ? -1.146 -8.870 -2.243 1.00 95.44 100 PHE A CA 1
ATOM 769 C C . PHE A 1 100 ? -0.391 -9.412 -3.447 1.00 95.44 100 PHE A C 1
ATOM 771 O O . PHE A 1 100 ? 0.614 -10.104 -3.292 1.00 95.44 100 PHE A O 1
ATOM 778 N N . GLU A 1 101 ? -0.861 -9.064 -4.638 1.00 96.00 101 GLU A N 1
ATOM 779 C CA . GLU A 1 101 ? -0.271 -9.497 -5.897 1.00 96.00 101 GLU A CA 1
ATOM 780 C C . GLU A 1 101 ? -0.112 -8.297 -6.825 1.00 96.00 101 GLU A C 1
ATOM 782 O O . GLU A 1 101 ? -0.927 -7.375 -6.843 1.00 96.00 101 GLU A O 1
ATOM 787 N N . THR A 1 102 ? 0.959 -8.302 -7.608 1.00 95.75 102 THR A N 1
ATOM 788 C CA . THR A 1 102 ? 1.191 -7.309 -8.654 1.00 95.75 102 THR A CA 1
ATOM 789 C C . THR A 1 102 ? 2.010 -7.934 -9.777 1.00 95.75 102 THR A C 1
ATOM 791 O O . THR A 1 102 ? 2.713 -8.926 -9.571 1.00 95.75 102 THR A O 1
ATOM 794 N N . ARG A 1 103 ? 1.920 -7.359 -10.976 1.00 95.44 103 ARG A N 1
ATOM 795 C CA . ARG A 1 103 ? 2.783 -7.703 -12.110 1.00 95.44 103 ARG A CA 1
ATOM 796 C C . ARG A 1 103 ? 3.735 -6.549 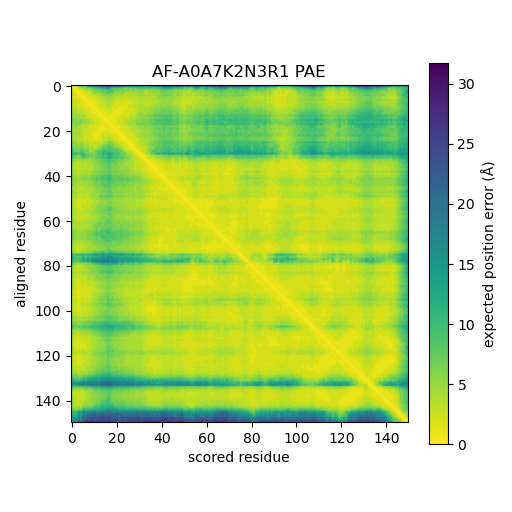-12.355 1.00 95.44 103 ARG A C 1
ATOM 798 O O . ARG A 1 103 ? 3.304 -5.403 -12.434 1.00 95.44 103 ARG A O 1
ATOM 805 N N . ILE A 1 104 ? 5.013 -6.868 -12.498 1.00 93.75 104 ILE A N 1
ATOM 806 C CA . ILE A 1 104 ? 6.079 -5.877 -12.613 1.00 93.75 104 ILE A CA 1
ATOM 807 C C . ILE A 1 104 ? 6.858 -6.153 -13.889 1.00 93.75 104 ILE A C 1
ATOM 809 O O . ILE A 1 104 ? 7.269 -7.284 -14.141 1.00 93.75 104 ILE A O 1
ATOM 813 N N . ASP A 1 105 ? 7.063 -5.100 -14.670 1.00 93.69 105 ASP A N 1
ATOM 814 C CA . ASP A 1 105 ? 8.107 -5.027 -15.684 1.00 93.69 105 ASP A CA 1
ATOM 815 C C . ASP A 1 105 ? 9.158 -4.059 -15.131 1.00 93.69 105 ASP A C 1
ATOM 817 O O . ASP A 1 105 ? 8.863 -2.866 -15.028 1.00 93.69 105 ASP A O 1
ATOM 821 N N . PRO A 1 106 ? 10.339 -4.538 -14.697 1.00 92.75 106 PRO A N 1
ATOM 822 C CA . PRO A 1 106 ? 11.337 -3.665 -14.086 1.00 92.75 106 PRO A CA 1
ATOM 823 C C . PRO A 1 106 ? 11.971 -2.697 -15.091 1.00 92.75 106 PRO A C 1
ATOM 825 O O . PRO A 1 106 ? 12.748 -1.833 -14.685 1.00 92.75 106 PRO A O 1
ATOM 828 N N . ALA A 1 107 ? 11.653 -2.827 -16.387 1.00 90.69 107 ALA A N 1
ATOM 829 C CA . ALA A 1 107 ? 12.353 -2.142 -17.456 1.00 90.69 107 ALA A CA 1
ATOM 830 C C . ALA A 1 107 ? 13.877 -2.300 -17.256 1.00 90.69 107 ALA A C 1
ATOM 832 O O . ALA A 1 107 ? 14.346 -3.389 -16.922 1.00 90.69 107 ALA A O 1
ATOM 833 N N . ASP A 1 108 ? 14.645 -1.231 -17.421 1.00 88.44 108 ASP A N 1
ATOM 834 C CA . ASP A 1 108 ? 16.096 -1.250 -17.204 1.00 88.44 108 ASP A CA 1
ATOM 835 C C . ASP A 1 108 ? 16.480 -0.857 -15.762 1.00 88.44 108 ASP A C 1
ATOM 837 O O . ASP A 1 108 ? 17.636 -0.549 -15.480 1.00 88.44 108 ASP A O 1
ATOM 841 N N . GLY A 1 109 ? 15.505 -0.854 -14.845 1.00 90.50 109 GLY A N 1
ATOM 842 C CA . GLY A 1 109 ? 15.672 -0.536 -13.430 1.00 90.50 109 GLY A CA 1
ATOM 843 C C . GLY A 1 109 ? 15.435 -1.729 -12.500 1.00 90.50 109 GLY A C 1
ATOM 844 O O . GLY A 1 109 ? 15.580 -2.895 -12.869 1.00 90.50 109 GLY A O 1
ATOM 845 N N . CYS A 1 110 ? 15.062 -1.408 -11.260 1.00 92.25 110 CYS A N 1
ATOM 846 C CA . CYS A 1 110 ? 14.746 -2.358 -10.198 1.00 92.25 110 CYS A CA 1
ATOM 847 C C . CYS A 1 110 ? 13.439 -1.922 -9.524 1.00 92.25 110 CYS A C 1
ATOM 849 O O . CYS A 1 110 ? 13.307 -0.769 -9.111 1.00 92.25 110 CYS A O 1
ATOM 851 N N . GLY A 1 111 ? 12.464 -2.823 -9.422 1.00 94.31 111 GLY A N 1
ATOM 852 C CA . GLY A 1 111 ? 11.130 -2.503 -8.912 1.00 94.31 111 GLY A CA 1
ATOM 853 C C . GLY A 1 111 ? 10.448 -3.716 -8.301 1.00 94.31 111 GLY A C 1
ATOM 854 O O . GLY A 1 111 ? 10.808 -4.853 -8.597 1.00 94.31 111 GLY A O 1
ATOM 855 N N . GLY A 1 112 ? 9.487 -3.501 -7.405 1.00 95.62 112 GLY A N 1
ATOM 856 C CA . GLY A 1 112 ? 8.985 -4.590 -6.574 1.00 95.62 112 GLY A CA 1
ATOM 857 C C . GLY A 1 112 ? 7.653 -4.348 -5.889 1.00 95.62 112 GLY A C 1
ATOM 858 O O . GLY A 1 112 ? 7.059 -3.275 -5.967 1.00 95.62 112 GLY A O 1
ATOM 859 N N . LEU A 1 113 ? 7.233 -5.378 -5.164 1.00 97.12 113 LEU A N 1
ATOM 860 C CA . LEU A 1 113 ? 6.194 -5.302 -4.147 1.00 97.12 113 LEU A CA 1
ATOM 861 C C . LEU A 1 113 ? 6.866 -5.187 -2.779 1.00 97.12 113 LEU A C 1
ATOM 863 O O . LEU A 1 113 ? 7.877 -5.843 -2.522 1.00 97.12 113 LEU A O 1
ATOM 867 N N . GLY A 1 114 ? 6.300 -4.389 -1.877 1.00 96.06 114 GLY A N 1
ATOM 868 C CA . GLY A 1 114 ? 6.825 -4.301 -0.524 1.00 96.06 114 GLY A CA 1
ATOM 869 C C . GLY A 1 114 ? 5.824 -3.810 0.506 1.00 96.06 114 GLY A C 1
ATOM 870 O O . GLY A 1 114 ? 4.840 -3.146 0.192 1.00 96.06 114 GLY A O 1
ATOM 871 N N . ILE A 1 115 ? 6.120 -4.148 1.754 1.00 95.38 115 ILE A N 1
ATOM 872 C CA . ILE A 1 115 ? 5.457 -3.684 2.963 1.00 95.38 115 ILE A CA 1
ATOM 873 C C . ILE A 1 115 ? 6.420 -2.713 3.637 1.00 95.38 115 ILE A C 1
ATOM 875 O O . ILE A 1 115 ? 7.585 -3.043 3.868 1.00 95.38 115 ILE A O 1
ATOM 879 N N . ARG A 1 116 ? 5.933 -1.518 3.960 1.00 94.88 116 ARG A N 1
ATOM 880 C CA . ARG A 1 116 ? 6.695 -0.484 4.661 1.00 94.88 116 ARG A CA 1
ATOM 881 C C . ARG A 1 116 ? 5.902 -0.020 5.865 1.00 94.88 116 ARG A C 1
ATOM 883 O O . ARG A 1 116 ? 4.794 0.486 5.708 1.00 94.88 116 ARG A O 1
ATOM 890 N N . PHE A 1 117 ? 6.491 -0.166 7.042 1.00 94.06 117 PHE A N 1
ATOM 891 C CA . PHE A 1 117 ? 6.010 0.513 8.237 1.00 94.06 117 PHE A CA 1
ATOM 892 C C . PHE A 1 117 ? 6.711 1.874 8.360 1.00 94.06 117 PHE A C 1
ATOM 894 O O . PHE A 1 117 ? 6.051 2.912 8.355 1.00 94.06 117 PHE A O 1
ATOM 901 N N . ASP A 1 118 ? 8.044 1.869 8.331 1.00 92.75 118 ASP A N 1
ATOM 902 C CA . ASP A 1 118 ? 8.921 3.045 8.298 1.00 92.75 118 ASP A CA 1
ATOM 903 C C . ASP A 1 118 ? 10.253 2.699 7.592 1.00 92.75 118 ASP A C 1
ATOM 905 O O . ASP A 1 118 ? 10.371 1.649 6.958 1.00 92.75 118 ASP A O 1
ATOM 909 N N . GLU A 1 119 ? 11.253 3.581 7.658 1.00 93.12 119 GLU A N 1
ATOM 910 C CA . GLU A 1 119 ? 12.582 3.393 7.058 1.00 93.12 119 GLU A CA 1
ATOM 911 C C . GLU A 1 119 ? 13.357 2.187 7.626 1.00 93.12 119 GLU A C 1
ATOM 913 O O . GLU A 1 119 ? 14.250 1.663 6.958 1.00 93.12 119 GLU A O 1
ATOM 918 N N . GLN A 1 120 ? 13.032 1.744 8.843 1.00 92.94 120 GLN A N 1
ATOM 919 C CA . GLN A 1 120 ? 13.736 0.691 9.587 1.00 92.94 120 GLN A CA 1
ATOM 920 C C . GLN A 1 120 ? 12.954 -0.630 9.638 1.00 92.94 120 GLN A C 1
ATOM 922 O O . GLN A 1 120 ? 13.457 -1.635 10.142 1.00 92.94 120 GLN A O 1
ATOM 927 N N . CYS A 1 121 ? 11.727 -0.639 9.118 1.00 93.62 121 CYS A N 1
ATOM 928 C CA . CYS A 1 121 ? 10.834 -1.785 9.130 1.00 93.62 121 CYS A CA 1
ATOM 929 C C . CYS A 1 121 ? 10.175 -1.954 7.753 1.00 93.62 121 CYS A C 1
ATOM 931 O O . CYS A 1 121 ? 9.133 -1.363 7.444 1.00 93.62 121 CYS A O 1
ATOM 933 N N . THR A 1 122 ? 10.817 -2.763 6.907 1.00 95.56 122 THR A N 1
ATOM 934 C CA . THR A 1 122 ? 10.415 -3.023 5.522 1.00 95.56 122 THR A CA 1
ATOM 935 C C . THR A 1 122 ? 10.553 -4.495 5.147 1.00 95.56 122 THR A C 1
ATOM 937 O O . THR A 1 122 ? 11.454 -5.197 5.601 1.00 95.56 122 THR A O 1
ATOM 940 N N . VAL A 1 123 ? 9.683 -4.965 4.259 1.00 95.56 123 VAL A N 1
ATOM 941 C CA . VAL A 1 123 ? 9.816 -6.245 3.553 1.00 95.56 123 VAL A CA 1
ATOM 942 C C . VAL A 1 123 ? 9.586 -5.966 2.078 1.00 95.56 123 VAL A C 1
ATOM 944 O O . VAL A 1 123 ? 8.650 -5.257 1.730 1.00 95.56 123 VAL A O 1
ATOM 947 N N . SER A 1 124 ? 10.429 -6.485 1.197 1.00 96.38 124 SER A N 1
ATOM 948 C CA . SER A 1 124 ? 10.323 -6.243 -0.241 1.00 96.38 124 SER A CA 1
ATOM 949 C C . SER A 1 124 ? 10.722 -7.464 -1.048 1.00 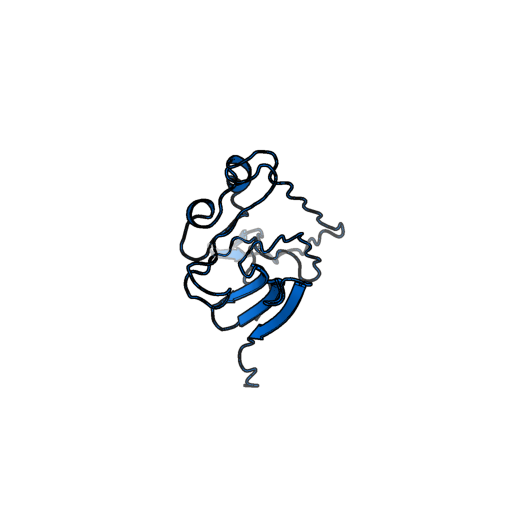96.38 124 SER A C 1
ATOM 951 O O . SER A 1 124 ? 11.595 -8.231 -0.642 1.00 96.38 124 SER A O 1
ATOM 953 N N . VAL A 1 125 ? 10.089 -7.615 -2.203 1.00 97.31 125 VAL A N 1
ATOM 954 C CA . VAL A 1 125 ? 10.485 -8.530 -3.269 1.00 97.31 125 VAL A CA 1
ATOM 955 C C . VAL A 1 125 ? 10.626 -7.683 -4.522 1.00 97.31 125 VAL A C 1
ATOM 957 O O . VAL A 1 125 ? 9.636 -7.149 -5.022 1.00 97.31 125 VAL A O 1
ATOM 960 N N . VAL A 1 126 ? 11.860 -7.518 -4.989 1.00 96.00 126 VAL A N 1
ATOM 961 C CA . VAL A 1 126 ? 12.194 -6.692 -6.155 1.00 96.00 126 VAL A CA 1
ATOM 962 C C . VAL A 1 126 ? 12.707 -7.560 -7.294 1.00 96.00 126 VAL A C 1
ATOM 964 O O . VAL A 1 126 ? 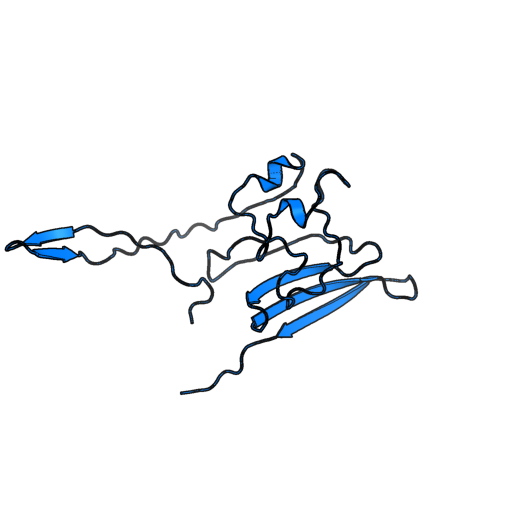13.376 -8.567 -7.061 1.00 96.00 126 VAL A O 1
ATOM 967 N N . ALA A 1 127 ? 12.386 -7.157 -8.515 1.00 95.81 127 ALA A N 1
ATOM 968 C CA . ALA A 1 127 ? 12.874 -7.732 -9.752 1.00 95.81 127 ALA A CA 1
ATOM 969 C C . ALA A 1 127 ? 13.763 -6.713 -10.473 1.00 95.81 127 ALA A C 1
ATOM 971 O O . ALA A 1 127 ? 13.446 -5.524 -10.512 1.00 95.81 127 ALA A O 1
ATOM 972 N N . GLU A 1 128 ? 14.846 -7.193 -11.072 1.00 94.94 128 GLU A N 1
ATOM 973 C CA . GLU A 1 128 ? 15.710 -6.437 -11.982 1.00 94.94 128 GLU A CA 1
ATOM 974 C C . GLU A 1 128 ? 16.206 -7.359 -13.101 1.00 94.94 128 GLU A C 1
ATOM 976 O O . GLU A 1 128 ? 16.275 -8.582 -12.927 1.00 94.94 128 GLU A O 1
ATOM 981 N N . ARG A 1 129 ? 16.526 -6.803 -14.275 1.00 94.50 129 ARG A N 1
ATOM 982 C CA . ARG A 1 129 ? 17.135 -7.605 -15.345 1.00 94.50 129 ARG A CA 1
ATOM 983 C C . ARG A 1 129 ? 18.566 -7.972 -14.969 1.00 94.50 129 ARG A C 1
ATOM 985 O O . ARG A 1 129 ? 19.309 -7.147 -14.441 1.00 94.50 129 ARG A O 1
ATOM 992 N N . LEU A 1 130 ? 18.970 -9.202 -15.278 1.00 92.69 130 LEU A N 1
ATOM 993 C CA . LEU A 1 130 ? 20.370 -9.590 -15.133 1.00 92.69 130 LEU A CA 1
ATOM 994 C C . LEU A 1 130 ? 21.252 -8.743 -16.069 1.00 92.69 130 LEU A C 1
ATOM 996 O O . LEU A 1 130 ? 20.852 -8.502 -17.209 1.00 92.69 130 LEU A O 1
ATOM 1000 N N . PRO A 1 131 ? 22.476 -8.356 -15.656 1.00 88.06 131 PRO A N 1
ATOM 1001 C CA . PRO A 1 131 ? 23.391 -7.596 -16.513 1.00 88.06 131 PRO A CA 1
ATOM 1002 C C . PRO A 1 131 ? 23.736 -8.296 -17.834 1.00 88.06 131 PRO A C 1
ATOM 1004 O O . PRO A 1 131 ? 24.092 -7.640 -18.807 1.00 88.06 131 PRO A O 1
ATOM 1007 N N . SER A 1 132 ? 23.632 -9.628 -17.875 1.00 87.94 132 SER A N 1
ATOM 1008 C CA . SER A 1 132 ? 23.811 -10.429 -19.089 1.00 87.94 132 SER A CA 1
ATOM 1009 C C . SER A 1 132 ? 22.684 -10.259 -20.113 1.00 87.94 132 SER A C 1
ATOM 1011 O O . SER A 1 132 ? 22.837 -10.718 -21.238 1.00 87.94 132 SER A O 1
ATOM 1013 N N . GLY A 1 133 ? 21.549 -9.658 -19.740 1.00 82.50 133 GLY A N 1
ATOM 1014 C CA . GLY A 1 133 ? 20.333 -9.573 -20.556 1.00 82.50 133 GLY A CA 1
ATOM 1015 C C . GLY A 1 133 ? 19.459 -10.834 -20.513 1.00 82.50 133 GLY A C 1
ATOM 1016 O O . GLY A 1 133 ? 18.257 -10.755 -20.759 1.00 82.50 133 GLY A O 1
ATOM 1017 N N . ASP A 1 134 ? 20.026 -11.975 -20.120 1.00 84.00 134 ASP A N 1
ATOM 1018 C CA . ASP A 1 134 ? 19.341 -13.269 -20.094 1.00 84.00 134 ASP A CA 1
ATOM 1019 C C . ASP A 1 134 ? 18.704 -13.557 -18.728 1.00 84.00 134 ASP A C 1
ATOM 1021 O O . ASP A 1 134 ? 19.206 -14.353 -17.933 1.00 84.00 134 ASP A O 1
ATOM 1025 N N . GLY A 1 135 ? 17.569 -12.908 -18.460 1.00 91.50 135 GLY A N 1
ATOM 1026 C CA . GLY A 1 135 ? 16.669 -13.265 -17.360 1.00 91.50 135 GLY A CA 1
ATOM 1027 C C . GLY A 1 135 ? 16.432 -12.172 -16.319 1.00 91.50 135 GLY A C 1
ATOM 1028 O O . GLY A 1 135 ? 16.888 -11.034 -16.439 1.00 91.50 135 GLY A O 1
ATOM 1029 N N . ILE A 1 136 ? 15.672 -12.542 -15.287 1.00 95.69 136 ILE A N 1
ATOM 1030 C CA . ILE A 1 136 ? 15.265 -11.669 -14.182 1.00 95.69 136 ILE A CA 1
ATOM 1031 C C . ILE A 1 136 ? 15.881 -12.191 -12.887 1.00 95.69 136 ILE A C 1
ATOM 1033 O O . ILE A 1 136 ? 15.714 -13.363 -12.545 1.00 95.69 136 ILE A O 1
ATOM 1037 N N . LEU A 1 137 ? 16.554 -11.310 -12.149 1.00 95.50 137 LEU A N 1
ATOM 1038 C CA . LEU A 1 137 ? 16.953 -11.556 -10.771 1.00 95.50 137 LEU A CA 1
ATOM 1039 C C . LEU A 1 137 ? 15.836 -11.077 -9.844 1.00 95.50 137 LEU A C 1
ATOM 1041 O O . LEU A 1 137 ? 15.449 -9.911 -9.884 1.00 95.50 137 LEU A O 1
ATOM 1045 N N . VAL A 1 138 ? 15.339 -11.973 -8.992 1.00 96.69 138 VAL A N 1
ATOM 1046 C CA . VAL A 1 138 ? 14.373 -11.636 -7.942 1.00 96.69 138 VAL A CA 1
ATOM 1047 C C . VAL A 1 138 ? 15.075 -11.682 -6.593 1.00 96.69 138 VAL A C 1
ATOM 1049 O O . VAL A 1 138 ? 15.614 -12.716 -6.203 1.00 96.69 138 VAL A O 1
ATOM 1052 N N . THR A 1 139 ? 15.041 -10.568 -5.866 1.00 96.50 139 THR A N 1
ATOM 1053 C CA . THR A 1 139 ? 15.632 -10.458 -4.531 1.00 96.50 139 THR A CA 1
ATOM 1054 C C . THR A 1 139 ? 14.553 -10.153 -3.502 1.00 96.50 139 THR A C 1
ATOM 1056 O O . THR A 1 139 ? 13.877 -9.129 -3.585 1.00 96.50 139 THR A O 1
ATOM 1059 N N . ALA A 1 140 ? 14.430 -11.014 -2.493 1.00 97.00 140 ALA A N 1
ATOM 1060 C CA . ALA A 1 140 ? 13.640 -10.737 -1.300 1.00 97.00 140 ALA A CA 1
ATOM 1061 C C . ALA A 1 140 ? 14.536 -10.139 -0.204 1.00 97.00 140 ALA A C 1
ATOM 1063 O O . ALA A 1 140 ? 15.603 -10.678 0.093 1.00 97.00 140 ALA A O 1
ATOM 1064 N N . ARG A 1 141 ? 14.117 -9.025 0.404 1.00 95.56 141 ARG A N 1
ATOM 1065 C CA . ARG A 1 141 ? 14.818 -8.373 1.522 1.00 95.56 141 ARG A CA 1
ATOM 1066 C C . ARG A 1 141 ? 13.840 -8.018 2.628 1.00 95.56 141 ARG A C 1
ATOM 1068 O O . ARG A 1 141 ? 12.757 -7.511 2.354 1.00 95.56 141 ARG A O 1
ATOM 1075 N N . ALA A 1 142 ? 14.263 -8.220 3.868 1.00 94.94 142 ALA A N 1
ATOM 1076 C CA . ALA A 1 142 ? 13.559 -7.744 5.047 1.00 94.94 142 ALA A CA 1
ATOM 1077 C C . ALA A 1 142 ? 14.527 -6.953 5.931 1.00 94.94 142 ALA A C 1
ATOM 1079 O O . ALA A 1 142 ? 15.638 -7.403 6.208 1.00 94.94 142 ALA A O 1
ATOM 1080 N N . CYS A 1 143 ? 14.090 -5.780 6.370 1.00 93.19 143 CYS A N 1
ATOM 1081 C CA . CYS A 1 143 ? 14.696 -5.007 7.438 1.00 93.19 143 CYS A CA 1
ATOM 1082 C C . CYS A 1 143 ? 13.652 -4.939 8.547 1.00 93.19 143 CYS A C 1
ATOM 1084 O O . CYS A 1 143 ? 12.558 -4.432 8.324 1.00 93.19 143 CYS A O 1
ATOM 1086 N N . LEU A 1 144 ? 13.949 -5.526 9.701 1.00 90.06 144 LEU A N 1
ATOM 1087 C CA . LEU A 1 144 ? 13.027 -5.587 10.828 1.00 90.06 144 LEU A CA 1
ATOM 1088 C C . LEU A 1 144 ? 13.684 -4.894 12.022 1.00 90.06 144 LEU A C 1
ATOM 1090 O O . LEU A 1 144 ? 14.899 -5.033 12.199 1.00 90.06 144 LEU A O 1
ATOM 1094 N N . PRO A 1 145 ? 12.912 -4.183 12.857 1.00 82.81 145 PRO A N 1
ATOM 1095 C CA . PRO A 1 145 ? 13.450 -3.606 14.074 1.00 82.81 145 PRO A CA 1
ATOM 1096 C C . PRO A 1 145 ? 13.938 -4.725 14.996 1.00 82.81 145 PRO A C 1
ATOM 1098 O O . PRO A 1 145 ? 13.357 -5.814 15.048 1.00 82.81 145 PRO A O 1
ATOM 1101 N N . THR A 1 146 ? 14.997 -4.448 15.754 1.00 79.06 146 THR A N 1
ATOM 1102 C CA . THR A 1 146 ? 15.470 -5.364 16.792 1.00 79.06 146 THR A CA 1
ATOM 1103 C C . THR A 1 146 ? 14.341 -5.626 17.785 1.00 79.06 146 THR A C 1
ATOM 1105 O O . THR A 1 146 ? 13.813 -4.700 18.399 1.00 79.06 146 THR A O 1
ATOM 1108 N N . LEU A 1 147 ? 13.978 -6.896 17.961 1.00 65.50 147 LEU A N 1
ATOM 1109 C CA . LEU A 1 147 ? 13.051 -7.316 19.004 1.00 65.50 147 LEU A CA 1
ATOM 1110 C C . LEU A 1 147 ? 13.806 -7.369 20.334 1.00 65.50 147 LEU A C 1
ATOM 1112 O O . LEU A 1 147 ? 14.469 -8.358 20.641 1.00 65.50 147 LEU A O 1
ATOM 1116 N N . THR A 1 148 ? 13.730 -6.308 21.129 1.00 63.94 148 THR A N 1
ATOM 1117 C CA . THR A 1 148 ? 14.148 -6.355 22.533 1.00 63.94 148 THR A CA 1
ATOM 1118 C C . THR A 1 148 ? 12.976 -6.822 23.387 1.00 63.94 148 THR A C 1
ATOM 1120 O O . THR A 1 148 ? 11.950 -6.151 23.458 1.00 63.94 148 THR A O 1
ATOM 1123 N N . ASN A 1 149 ? 13.128 -7.978 24.041 1.00 54.72 149 ASN A N 1
ATOM 1124 C CA . ASN A 1 149 ? 12.266 -8.345 25.162 1.00 54.72 149 ASN A CA 1
ATOM 1125 C C . ASN A 1 149 ? 12.572 -7.370 26.306 1.00 54.72 149 ASN A C 1
ATOM 1127 O O . ASN A 1 149 ? 13.680 -7.394 26.844 1.00 54.72 149 ASN A O 1
ATOM 1131 N N . THR A 1 150 ? 11.624 -6.494 26.624 1.00 48.47 150 THR A N 1
ATOM 1132 C CA . THR A 1 150 ? 11.617 -5.669 27.841 1.00 48.47 150 THR A CA 1
ATOM 1133 C C . THR A 1 150 ? 10.653 -6.254 28.848 1.00 48.47 150 THR A C 1
ATOM 1135 O O . THR A 1 150 ? 9.509 -6.532 28.417 1.00 48.47 150 THR A O 1
#

Mean predicted aligned error: 5.09 Å

Sequence (150 aa):
TSPIGRETYVTTVEWADGWPHVAPVPLNPRPEPLDEYFTFSDGPASLADPGWLAVGRSPESVASLDERLGHLTLRADSGGISAFRPDFVGRRQRHVTSLFETRIDPADGCGGLGIRFDEQCTVSVVAERLPSGDGILVTARACLPTLTNT

Radius of gyration: 20.21 Å; Cα contacts (8 Å, |Δi|>4): 212; chains: 1; bounding box: 49×29×58 Å

pLDDT: mean 91.92, std 7.31, range [48.47, 98.19]